Protein AF-A0A969IAX4-F1 (afdb_monomer_lite)

Sequence (39 aa):
ARGDATRIIGKKSGEIAAILGHAGRSELVHRDDMVLSRA

Secondary structure (DSSP, 8-state):
---HHHHHTT--GGGHHHHHSS---S-SS-GGG--PPP-

Structure (mmCIF, N/CA/C/O backbone):
data_AF-A0A969IAX4-F1
#
_entry.id   AF-A0A969IAX4-F1
#
loop_
_atom_site.group_PDB
_atom_site.id
_atom_site.type_symbol
_atom_site.label_atom_id
_atom_site.label_alt_id
_atom_site.label_comp_id
_atom_site.label_asym_id
_atom_site.label_entity_id
_atom_site.label_seq_id
_atom_site.pdbx_PDB_ins_code
_atom_site.Cartn_x
_atom_site.Cartn_y
_atom_site.Cartn_z
_atom_site.occupancy
_atom_site.B_iso_or_equiv
_atom_site.auth_seq_id
_atom_site.auth_comp_id
_atom_site.auth_asym_id
_atom_site.auth_atom_id
_atom_site.pdbx_PDB_model_num
ATOM 1 N N . ALA A 1 1 ? -9.546 11.396 -10.723 1.00 49.50 1 ALA A N 1
ATOM 2 C CA . ALA A 1 1 ? -10.163 10.402 -9.819 1.00 49.50 1 ALA A CA 1
ATOM 3 C C . ALA A 1 1 ? -9.094 9.894 -8.857 1.00 49.50 1 ALA A C 1
ATOM 5 O O . ALA A 1 1 ? -7.986 9.638 -9.312 1.00 49.50 1 ALA A O 1
ATOM 6 N N . ARG A 1 2 ? -9.364 9.806 -7.546 1.00 60.50 2 ARG A N 1
ATOM 7 C CA . ARG A 1 2 ? -8.445 9.127 -6.612 1.00 60.50 2 ARG A CA 1
ATOM 8 C C . ARG A 1 2 ? -8.500 7.628 -6.905 1.00 60.50 2 ARG A C 1
ATOM 10 O O . ARG A 1 2 ? -9.591 7.067 -6.913 1.00 60.50 2 ARG A O 1
ATOM 17 N N . GLY A 1 3 ? -7.352 7.013 -7.172 1.00 87.31 3 GLY A N 1
ATOM 18 C CA . GLY A 1 3 ? -7.266 5.573 -7.401 1.00 87.31 3 GLY A CA 1
ATOM 19 C C . GLY A 1 3 ? -7.487 4.774 -6.117 1.00 87.31 3 GLY A C 1
ATOM 20 O O . GLY A 1 3 ? -7.401 5.307 -5.008 1.00 87.31 3 GLY A O 1
ATOM 21 N N . ASP A 1 4 ? -7.751 3.484 -6.273 1.00 90.88 4 ASP A N 1
ATOM 22 C CA . ASP A 1 4 ? -8.000 2.509 -5.203 1.00 90.88 4 ASP A CA 1
ATOM 23 C C . ASP A 1 4 ? -6.918 2.558 -4.127 1.00 90.88 4 ASP A C 1
ATOM 25 O O . ASP A 1 4 ? -7.233 2.607 -2.941 1.00 90.88 4 ASP A O 1
ATOM 29 N N . ALA A 1 5 ? -5.658 2.701 -4.545 1.00 92.94 5 ALA A N 1
ATOM 30 C CA . ALA A 1 5 ? -4.504 2.859 -3.665 1.00 92.94 5 ALA A CA 1
ATOM 31 C C . ALA A 1 5 ? -4.672 3.995 -2.639 1.00 92.94 5 ALA A C 1
ATOM 33 O O . ALA A 1 5 ? -4.360 3.825 -1.463 1.00 92.94 5 ALA A O 1
ATOM 34 N N . THR A 1 6 ? -5.215 5.148 -3.044 1.00 94.50 6 THR A N 1
ATOM 35 C CA . THR A 1 6 ? -5.450 6.275 -2.125 1.00 94.50 6 THR A CA 1
ATOM 36 C C . THR A 1 6 ? -6.568 5.978 -1.126 1.00 94.50 6 THR A C 1
ATOM 38 O O . THR A 1 6 ? -6.566 6.526 -0.028 1.00 94.50 6 THR A O 1
ATOM 41 N N . ARG A 1 7 ? -7.532 5.125 -1.489 1.00 92.88 7 ARG A N 1
ATOM 42 C CA . ARG A 1 7 ? -8.666 4.761 -0.626 1.00 92.88 7 ARG A CA 1
ATOM 43 C C . ARG A 1 7 ? -8.268 3.770 0.471 1.00 92.88 7 ARG A C 1
ATOM 45 O O . ARG A 1 7 ? -8.882 3.776 1.534 1.00 92.88 7 ARG A O 1
ATOM 52 N N . ILE A 1 8 ? -7.241 2.956 0.226 1.00 92.88 8 ILE A N 1
ATO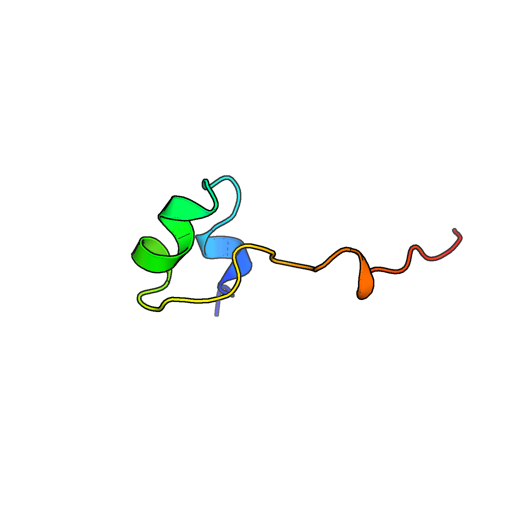M 53 C CA . ILE A 1 8 ? -6.813 1.863 1.116 1.00 92.88 8 ILE A CA 1
ATOM 54 C C . ILE A 1 8 ? -5.470 2.115 1.816 1.00 92.88 8 ILE A C 1
ATOM 56 O O . ILE A 1 8 ? -4.990 1.253 2.552 1.00 92.88 8 ILE A O 1
ATOM 60 N N . ILE A 1 9 ? -4.855 3.286 1.618 1.00 94.19 9 ILE A N 1
ATOM 61 C CA . ILE A 1 9 ? -3.592 3.639 2.275 1.00 94.19 9 ILE A CA 1
ATOM 62 C C . ILE A 1 9 ? -3.731 3.560 3.807 1.00 94.19 9 ILE A C 1
ATOM 64 O O . ILE A 1 9 ? -4.640 4.142 4.400 1.00 94.19 9 ILE A O 1
ATOM 68 N N . GLY A 1 10 ? -2.840 2.799 4.452 1.00 94.44 10 GLY A N 1
ATOM 69 C CA . GLY A 1 10 ? -2.833 2.603 5.909 1.00 94.44 10 GLY A CA 1
ATOM 70 C C . GLY A 1 10 ? -3.925 1.676 6.464 1.00 94.44 10 GLY A C 1
ATOM 71 O O . GLY A 1 10 ? -4.113 1.637 7.680 1.00 94.44 10 GLY A O 1
ATOM 72 N N . LYS A 1 11 ? -4.659 0.947 5.616 1.00 95.06 11 LYS A N 1
ATOM 73 C CA . LYS A 1 11 ? -5.694 -0.018 6.031 1.00 95.06 11 LYS A CA 1
ATOM 74 C C . LYS A 1 11 ? -5.151 -1.442 6.069 1.00 95.06 11 LYS A C 1
ATOM 76 O O . LYS A 1 11 ? -4.202 -1.766 5.354 1.00 95.06 11 LYS A O 1
ATOM 81 N N . LYS A 1 12 ? -5.744 -2.306 6.898 1.00 94.81 12 LYS A N 1
ATOM 82 C CA . LYS A 1 12 ? -5.380 -3.729 6.927 1.00 94.81 12 LYS A CA 1
ATOM 83 C C . LYS A 1 12 ? -5.887 -4.409 5.660 1.00 94.81 12 LYS A C 1
ATOM 85 O O . LYS A 1 12 ? -6.980 -4.107 5.190 1.00 94.81 12 LYS A O 1
ATOM 90 N N . SER A 1 13 ? -5.149 -5.394 5.150 1.00 92.44 13 SER A N 1
ATOM 91 C CA . SER A 1 13 ? -5.523 -6.090 3.911 1.00 92.44 13 SER A CA 1
ATOM 92 C C . SER A 1 13 ? -6.916 -6.729 3.964 1.00 92.44 13 SER A C 1
ATOM 94 O O . SER A 1 13 ? -7.633 -6.709 2.971 1.00 92.44 13 SER A O 1
ATOM 96 N N . GLY A 1 14 ? -7.346 -7.214 5.136 1.00 93.88 14 GLY A N 1
ATOM 97 C CA . GLY A 1 14 ? -8.701 -7.747 5.332 1.00 93.88 14 GLY A CA 1
ATOM 98 C C . GLY A 1 14 ? -9.824 -6.705 5.218 1.00 93.88 14 GLY A C 1
ATOM 99 O O . GLY A 1 14 ? -10.971 -7.072 4.997 1.00 93.88 14 GLY A O 1
ATOM 100 N N . GLU A 1 15 ? -9.512 -5.412 5.332 1.00 93.62 15 GLU A N 1
ATOM 101 C CA . GLU A 1 15 ? -10.483 -4.313 5.225 1.00 93.62 15 GLU A CA 1
ATOM 102 C C . GLU A 1 15 ? -10.649 -3.820 3.775 1.00 93.62 15 GLU A C 1
ATOM 104 O O . GLU A 1 15 ? -11.617 -3.127 3.463 1.00 93.62 15 GLU A O 1
ATOM 109 N N . ILE A 1 16 ? -9.735 -4.188 2.866 1.00 93.62 16 ILE A N 1
ATOM 110 C CA . ILE A 1 16 ? -9.680 -3.671 1.487 1.00 93.62 16 ILE A CA 1
ATOM 111 C C . ILE A 1 16 ? -10.963 -3.979 0.712 1.00 93.62 16 ILE A C 1
ATOM 113 O O . ILE A 1 16 ? -11.525 -3.079 0.090 1.00 93.62 16 ILE A O 1
ATOM 117 N N . ALA A 1 17 ? -11.452 -5.222 0.768 1.00 93.88 17 ALA A N 1
ATOM 118 C CA . ALA A 1 17 ? -12.623 -5.635 -0.006 1.00 93.88 17 ALA A CA 1
ATOM 119 C C . ALA A 1 17 ? -13.887 -4.851 0.384 1.00 93.88 17 ALA A C 1
ATOM 121 O O . ALA A 1 17 ? -14.677 -4.470 -0.479 1.00 93.88 17 ALA A O 1
ATOM 122 N N . ALA A 1 18 ? -14.038 -4.545 1.676 1.00 94.88 18 ALA A N 1
ATOM 123 C CA . ALA A 1 18 ? -15.136 -3.724 2.176 1.00 94.88 18 ALA A CA 1
ATOM 124 C C . ALA A 1 18 ? -15.019 -2.258 1.722 1.00 94.88 18 ALA A C 1
ATOM 126 O O . ALA A 1 18 ? -16.029 -1.627 1.424 1.00 94.88 18 ALA A O 1
ATOM 127 N N . ILE A 1 19 ? -13.797 -1.720 1.633 1.00 93.25 19 ILE A N 1
ATOM 128 C CA . ILE A 1 19 ? -13.545 -0.332 1.207 1.00 93.25 19 ILE A CA 1
ATOM 129 C C . ILE A 1 19 ? -13.714 -0.156 -0.310 1.00 93.25 19 ILE A C 1
ATOM 131 O O . ILE A 1 19 ? -14.201 0.882 -0.763 1.00 93.25 19 ILE A O 1
ATOM 135 N N . LEU A 1 20 ? -13.288 -1.138 -1.107 1.00 91.62 20 LEU A N 1
ATOM 136 C CA . LEU A 1 20 ? -13.340 -1.066 -2.570 1.00 91.62 20 LEU A CA 1
ATOM 137 C C . LEU A 1 20 ? -14.671 -1.559 -3.152 1.00 91.62 20 LEU A C 1
ATOM 139 O O . LEU A 1 20 ? -15.008 -1.186 -4.274 1.00 91.62 20 LEU A O 1
ATOM 143 N N . GLY A 1 21 ? -15.438 -2.347 -2.392 1.00 93.25 21 GLY A N 1
ATOM 144 C CA . GLY A 1 21 ? -16.711 -2.922 -2.832 1.00 93.25 21 GLY A CA 1
ATOM 145 C C . GLY A 1 21 ? -16.555 -4.168 -3.708 1.00 93.25 21 GLY A C 1
ATOM 146 O O . GLY A 1 21 ? -17.534 -4.642 -4.278 1.00 93.25 21 GLY A O 1
ATOM 147 N N . HIS A 1 22 ? -15.340 -4.705 -3.823 1.00 88.75 22 HIS A N 1
ATOM 148 C CA . HIS A 1 22 ? -15.055 -5.946 -4.532 1.00 88.75 22 HIS A CA 1
ATOM 149 C C . HIS A 1 22 ? -13.892 -6.692 -3.875 1.00 88.75 22 HIS A C 1
ATOM 151 O O . HIS A 1 22 ? -12.977 -6.090 -3.310 1.00 88.75 22 HIS A O 1
ATOM 157 N N . ALA A 1 23 ? -13.914 -8.022 -3.974 1.00 83.88 23 ALA A N 1
ATOM 158 C CA . ALA A 1 23 ? -1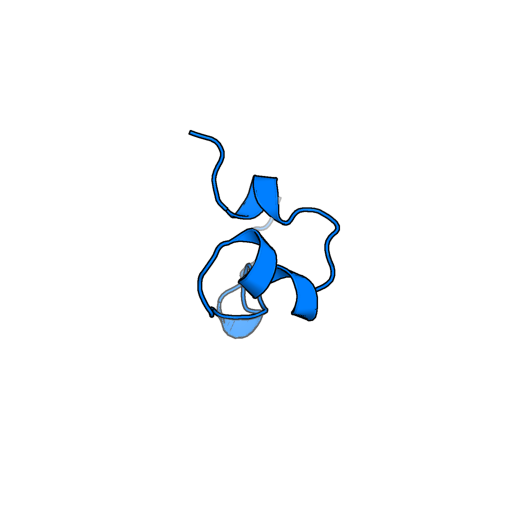2.770 -8.843 -3.605 1.00 83.88 23 ALA A CA 1
ATOM 159 C C . ALA A 1 23 ? -11.660 -8.684 -4.658 1.00 83.88 23 ALA A C 1
ATOM 161 O O . ALA A 1 23 ? -11.924 -8.598 -5.857 1.00 83.88 23 ALA A O 1
ATOM 162 N N . GLY A 1 24 ? -10.415 -8.624 -4.203 1.00 79.75 24 GLY A N 1
ATOM 163 C CA . GLY A 1 24 ? -9.232 -8.491 -5.047 1.00 79.75 24 GLY A CA 1
ATOM 164 C C . GLY A 1 24 ? -8.014 -9.082 -4.348 1.00 79.75 24 GLY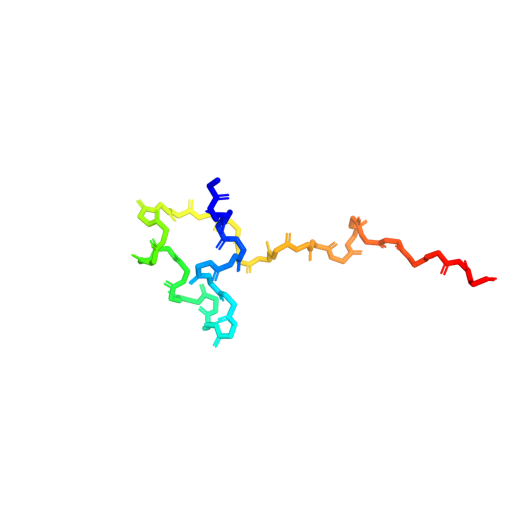 A C 1
ATOM 165 O O . GLY A 1 24 ? -8.139 -9.678 -3.277 1.00 79.75 24 GLY A O 1
ATOM 166 N N . ARG A 1 25 ? -6.830 -8.920 -4.945 1.00 80.75 25 ARG A N 1
ATOM 167 C CA . ARG A 1 25 ? -5.575 -9.299 -4.283 1.00 80.75 25 ARG A CA 1
ATOM 168 C C . ARG A 1 25 ? -5.347 -8.433 -3.042 1.00 80.75 25 ARG A C 1
ATOM 170 O O . ARG A 1 25 ? -5.653 -7.243 -3.041 1.00 80.75 25 ARG A O 1
ATOM 177 N N . SER A 1 26 ? -4.801 -9.047 -1.996 1.00 82.81 26 SER A N 1
ATOM 178 C CA . SER A 1 26 ? -4.374 -8.362 -0.772 1.00 82.81 26 SER A CA 1
ATOM 179 C C . SER A 1 26 ? -3.125 -7.511 -0.973 1.00 82.81 26 SER A C 1
ATOM 181 O O . SER A 1 26 ? -2.926 -6.547 -0.230 1.00 82.81 26 SER A O 1
ATOM 183 N N . GLU A 1 27 ? -2.280 -7.868 -1.945 1.00 89.94 27 GLU A N 1
ATOM 184 C CA . GLU A 1 27 ? -1.078 -7.112 -2.282 1.00 89.94 27 GLU A CA 1
ATOM 185 C C . GLU A 1 27 ? -1.381 -5.991 -3.281 1.00 89.94 27 GLU A C 1
ATOM 187 O O . GLU A 1 27 ? -2.048 -6.203 -4.292 1.00 89.94 27 GLU A O 1
ATOM 192 N N . LEU A 1 28 ? -0.819 -4.807 -3.027 1.00 90.44 28 LEU A N 1
ATOM 193 C CA . LEU A 1 28 ? -0.852 -3.686 -3.970 1.00 90.44 28 LEU A CA 1
ATOM 194 C C . LEU A 1 28 ? 0.181 -3.870 -5.097 1.00 90.44 28 LEU A C 1
ATOM 196 O O . LEU A 1 28 ? -0.126 -3.612 -6.255 1.00 90.44 28 LEU A O 1
ATOM 200 N N . VAL A 1 29 ? 1.381 -4.353 -4.756 1.00 91.62 29 VAL A N 1
ATOM 201 C CA . VAL A 1 29 ? 2.434 -4.818 -5.677 1.00 91.62 29 VAL A CA 1
ATOM 202 C C . VAL A 1 29 ? 2.980 -6.122 -5.095 1.00 91.62 29 VAL A C 1
ATOM 204 O O . VAL A 1 29 ? 3.360 -6.154 -3.923 1.00 91.62 29 VAL A O 1
ATOM 207 N N . HIS A 1 30 ? 3.003 -7.196 -5.885 1.00 93.81 30 HIS A N 1
ATOM 208 C CA . HIS A 1 30 ? 3.580 -8.467 -5.455 1.00 93.81 30 HIS A CA 1
ATOM 209 C C . HIS A 1 30 ? 5.107 -8.429 -5.587 1.00 93.81 30 HIS A C 1
ATOM 211 O O . HIS A 1 30 ? 5.647 -7.825 -6.512 1.00 93.81 30 HIS A O 1
ATOM 217 N N . ARG A 1 31 ? 5.818 -9.092 -4.670 1.00 93.62 31 ARG A N 1
ATOM 218 C CA . ARG A 1 31 ? 7.291 -9.094 -4.637 1.00 93.62 31 ARG A CA 1
ATOM 219 C C . ARG A 1 31 ? 7.923 -9.679 -5.902 1.00 93.62 31 ARG A C 1
ATOM 221 O O . ARG A 1 31 ? 8.967 -9.197 -6.317 1.00 93.62 31 ARG A O 1
ATOM 228 N N . ASP A 1 32 ? 7.283 -10.687 -6.492 1.00 95.56 32 ASP A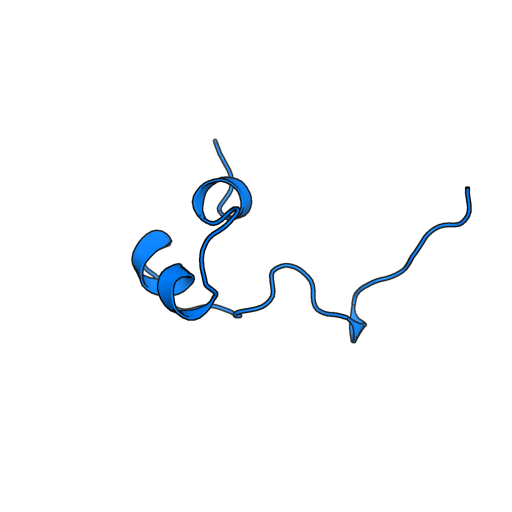 N 1
ATOM 229 C CA . ASP A 1 32 ? 7.778 -11.354 -7.704 1.00 95.56 32 ASP A CA 1
ATOM 230 C C . ASP A 1 32 ? 7.705 -10.430 -8.926 1.00 95.56 32 ASP A C 1
ATOM 232 O O . ASP A 1 32 ? 8.462 -10.604 -9.876 1.00 95.56 32 ASP A O 1
ATO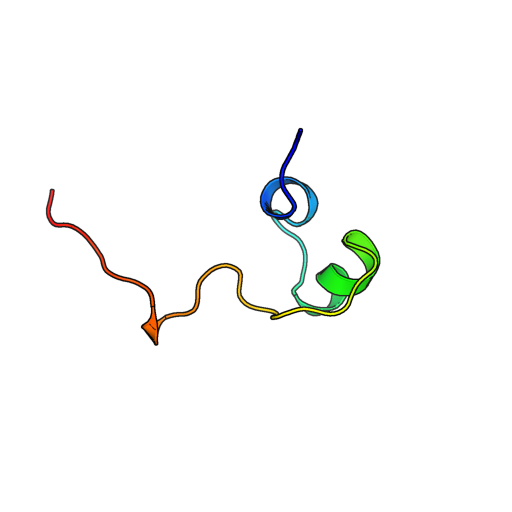M 236 N N . ASP A 1 33 ? 6.848 -9.407 -8.857 1.00 93.38 33 ASP A N 1
ATOM 237 C CA . ASP A 1 33 ? 6.650 -8.406 -9.904 1.00 93.38 33 ASP A CA 1
ATOM 238 C C . ASP A 1 33 ? 7.350 -7.072 -9.567 1.00 93.38 33 ASP A C 1
ATOM 240 O O . ASP A 1 33 ? 7.168 -6.073 -10.267 1.00 93.38 33 ASP A O 1
ATOM 244 N N . MET A 1 34 ? 8.136 -7.017 -8.482 1.00 94.38 34 MET A N 1
ATOM 245 C CA . MET A 1 34 ? 8.797 -5.798 -8.016 1.00 94.38 34 MET A CA 1
ATOM 246 C C . MET A 1 34 ? 10.287 -5.795 -8.372 1.00 94.38 34 MET A C 1
ATOM 248 O O . MET A 1 34 ? 11.033 -6.701 -8.007 1.00 94.38 34 MET A O 1
ATOM 252 N N . VAL A 1 35 ? 10.745 -4.713 -9.008 1.00 95.56 35 VAL A N 1
ATOM 253 C CA . VAL A 1 35 ? 12.164 -4.473 -9.312 1.00 95.56 35 VAL A CA 1
ATOM 254 C C . VAL A 1 35 ? 12.596 -3.130 -8.730 1.00 95.56 35 VAL A C 1
ATOM 256 O O . VAL A 1 35 ? 11.891 -2.132 -8.861 1.00 95.56 35 VAL A O 1
ATOM 259 N N . LEU A 1 36 ? 13.771 -3.098 -8.099 1.00 94.38 36 LEU A N 1
ATOM 260 C CA . LEU A 1 36 ? 14.406 -1.864 -7.636 1.00 94.38 36 LEU A CA 1
ATOM 261 C C . LEU A 1 36 ? 15.315 -1.314 -8.741 1.00 94.38 36 LEU A C 1
ATOM 263 O O . LEU A 1 36 ? 16.178 -2.033 -9.246 1.00 94.38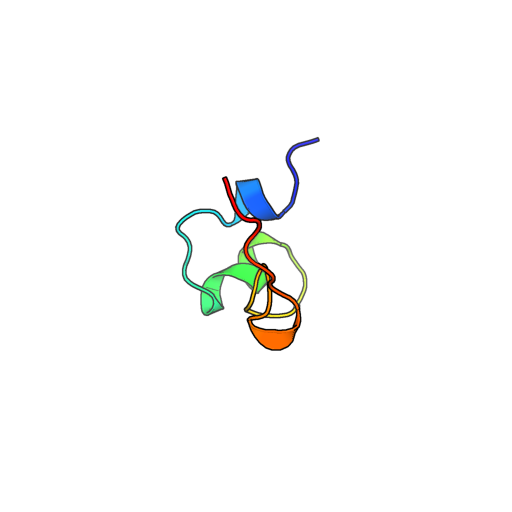 36 LEU A O 1
ATOM 267 N N . SER A 1 37 ? 15.155 -0.044 -9.108 1.00 91.31 37 SER A N 1
ATOM 268 C CA . SER A 1 37 ? 16.103 0.638 -9.993 1.00 91.31 37 SER A CA 1
ATOM 269 C C . SER A 1 37 ? 17.327 1.113 -9.206 1.00 91.31 37 SER A C 1
ATOM 271 O O . SER A 1 37 ? 17.212 1.506 -8.044 1.00 91.31 37 SER A O 1
ATOM 273 N N . ARG A 1 38 ? 18.507 1.106 -9.840 1.00 84.81 38 ARG A N 1
ATOM 274 C CA . ARG A 1 38 ? 19.677 1.809 -9.288 1.00 84.81 38 ARG A CA 1
ATOM 275 C C . ARG A 1 38 ? 19.446 3.323 -9.353 1.00 84.81 38 ARG A C 1
ATOM 277 O O . ARG A 1 38 ? 18.738 3.786 -10.244 1.00 84.81 38 ARG A O 1
ATOM 284 N N . ALA A 1 39 ? 20.019 4.037 -8.386 1.00 71.88 39 ALA A N 1
ATOM 285 C CA . ALA A 1 39 ? 20.085 5.497 -8.377 1.00 71.88 39 ALA A CA 1
ATOM 286 C C . ALA A 1 39 ? 21.106 6.007 -9.400 1.00 71.88 39 ALA A C 1
ATOM 288 O O . ALA A 1 39 ? 22.120 5.295 -9.605 1.00 71.88 39 ALA A O 1
#

Radius of gyration: 12.3 Å; chains: 1; bounding box: 37×22×17 Å

pLDDT: mean 89.15, std 9.49, range [49.5, 95.56]

Foldseek 3Di:
DDDLCVQCPPHQLVCSCVSVVHDDDSDPADPVRDDDDDD